Protein AF-W7WF99-F1 (afdb_monomer_lite)

Radius of gyration: 17.86 Å; chains: 1; bounding box: 44×24×44 Å

Secondary structure (DSSP, 8-state):
-HHHHHHHHH-TTHHHHHHHHHHHHHHHHHSPPPP----S----S----TTS-------HHHHHHHHHHHHHH-

Structure (mmCIF, N/CA/C/O backbone):
data_AF-W7WF99-F1
#
_entry.id   AF-W7WF99-F1
#
loop_
_atom_site.group_PDB
_atom_site.id
_atom_site.type_symbol
_atom_site.label_atom_id
_atom_site.label_alt_id
_atom_site.label_comp_id
_atom_site.label_asym_id
_atom_site.label_entity_id
_atom_site.lab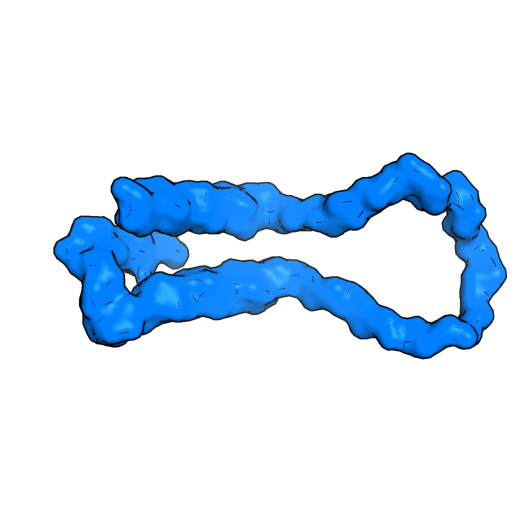el_seq_id
_atom_site.pdbx_PDB_ins_code
_atom_site.Cartn_x
_atom_site.Cartn_y
_atom_site.Cartn_z
_atom_site.occupancy
_atom_site.B_iso_or_equiv
_atom_site.auth_seq_id
_atom_site.auth_comp_id
_atom_site.auth_asym_id
_atom_site.auth_atom_id
_atom_site.pdbx_PDB_model_num
ATOM 1 N N . MET A 1 1 ? 2.857 -8.465 -0.277 1.00 80.81 1 MET A N 1
ATOM 2 C CA . MET A 1 1 ? 2.489 -7.052 -0.536 1.00 80.81 1 MET A CA 1
ATOM 3 C C . MET A 1 1 ? 1.030 -6.810 -0.201 1.00 80.81 1 MET A C 1
ATOM 5 O O . MET A 1 1 ? 0.769 -5.929 0.605 1.00 80.81 1 MET A O 1
ATO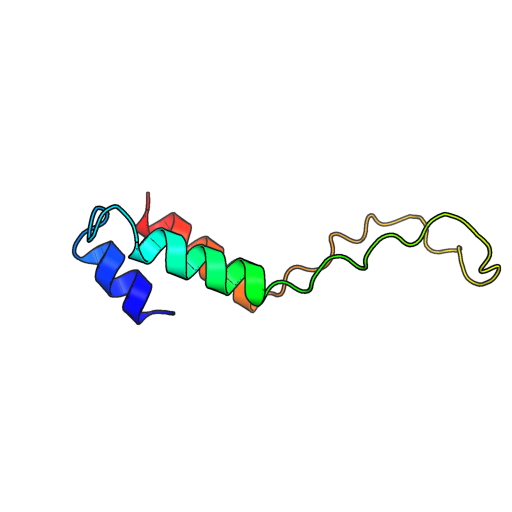M 9 N N . ASP A 1 2 ? 0.096 -7.597 -0.737 1.00 83.56 2 ASP A N 1
ATOM 10 C CA . ASP A 1 2 ? -1.333 -7.414 -0.447 1.00 83.56 2 ASP A CA 1
ATOM 11 C C . ASP A 1 2 ? -1.703 -7.679 1.030 1.00 83.56 2 ASP A C 1
ATOM 13 O O . ASP A 1 2 ? -2.513 -6.940 1.569 1.00 83.56 2 ASP A O 1
ATOM 17 N N . GLU A 1 3 ? -1.023 -8.589 1.741 1.00 84.75 3 GLU A N 1
ATOM 18 C CA . GLU A 1 3 ? -1.208 -8.773 3.201 1.00 84.75 3 GLU A CA 1
ATOM 19 C C . GLU A 1 3 ? -0.921 -7.496 4.018 1.00 84.75 3 GLU A C 1
ATOM 21 O O . GLU A 1 3 ? -1.616 -7.190 4.983 1.00 84.75 3 GLU A O 1
ATOM 26 N N . LEU A 1 4 ? 0.084 -6.704 3.622 1.00 86.56 4 LEU A N 1
ATOM 27 C CA . LEU A 1 4 ? 0.388 -5.428 4.283 1.00 86.56 4 LEU A CA 1
ATOM 28 C C . LEU A 1 4 ? -0.697 -4.385 4.001 1.00 86.56 4 LEU A C 1
ATOM 30 O O . LEU A 1 4 ? -1.006 -3.576 4.874 1.00 86.56 4 LEU A O 1
ATOM 34 N N . LEU A 1 5 ? -1.280 -4.410 2.796 1.00 88.12 5 LEU A N 1
ATOM 35 C CA . LEU A 1 5 ? -2.427 -3.570 2.455 1.00 88.12 5 LEU A CA 1
ATOM 36 C C . LEU A 1 5 ? -3.667 -3.993 3.242 1.00 88.12 5 LEU A C 1
ATOM 38 O O . LEU A 1 5 ? -4.387 -3.124 3.710 1.00 88.12 5 LEU A O 1
ATOM 42 N N . GLU A 1 6 ? -3.890 -5.289 3.454 1.00 89.00 6 GLU A N 1
ATOM 43 C CA . GLU A 1 6 ? -4.994 -5.788 4.279 1.00 89.00 6 GLU A CA 1
ATOM 44 C C . GLU A 1 6 ? -4.860 -5.333 5.740 1.00 89.00 6 GLU A C 1
ATOM 46 O O . GLU A 1 6 ? -5.828 -4.847 6.328 1.00 89.00 6 GLU A O 1
ATOM 51 N N . ILE A 1 7 ? -3.648 -5.389 6.307 1.00 88.75 7 ILE A N 1
ATOM 52 C CA . ILE A 1 7 ? -3.367 -4.838 7.642 1.00 88.75 7 ILE A CA 1
ATOM 53 C C . ILE A 1 7 ? -3.684 -3.336 7.678 1.00 88.75 7 ILE A C 1
ATOM 55 O O . ILE A 1 7 ? -4.376 -2.885 8.588 1.00 88.75 7 ILE A O 1
ATOM 59 N N . LEU A 1 8 ? -3.241 -2.575 6.670 1.00 86.38 8 LEU A N 1
ATOM 60 C CA . LEU A 1 8 ? -3.521 -1.139 6.549 1.00 86.38 8 LEU A CA 1
ATOM 61 C C . LEU A 1 8 ? -5.016 -0.831 6.371 1.00 86.38 8 LEU A C 1
ATOM 63 O O . LEU A 1 8 ? -5.494 0.171 6.893 1.00 86.38 8 LEU A O 1
ATOM 67 N N . MET A 1 9 ? -5.761 -1.676 5.657 1.00 89.31 9 MET A N 1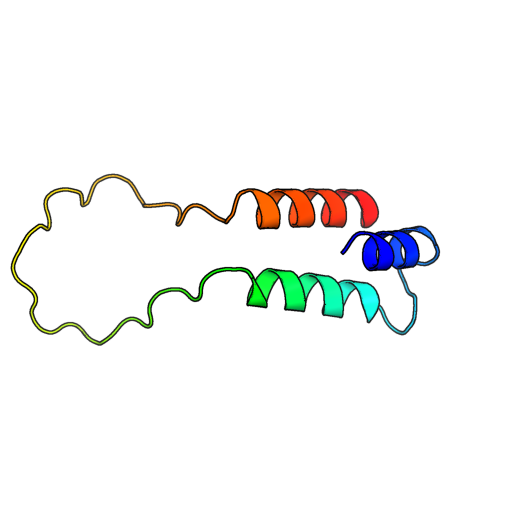
ATOM 68 C CA . MET A 1 9 ? -7.213 -1.547 5.496 1.00 89.31 9 MET A CA 1
ATOM 69 C C . MET A 1 9 ? -7.964 -1.845 6.796 1.00 89.31 9 MET A C 1
ATOM 71 O O . MET A 1 9 ? -9.029 -1.275 7.026 1.00 89.31 9 MET A O 1
ATOM 75 N N . ARG A 1 10 ? -7.425 -2.727 7.642 1.00 87.81 10 ARG A N 1
ATOM 76 C CA . ARG A 1 10 ? -8.017 -3.073 8.936 1.00 87.81 10 ARG A CA 1
ATOM 77 C C . ARG A 1 10 ? -7.734 -2.023 10.005 1.00 87.81 10 ARG A C 1
ATOM 79 O O . ARG A 1 10 ? -8.625 -1.702 10.784 1.00 87.81 10 ARG A O 1
ATOM 86 N N . ASP A 1 11 ? -6.510 -1.510 10.042 1.00 86.88 11 ASP A N 1
ATOM 87 C CA . ASP A 1 11 ? -6.090 -0.451 10.954 1.00 86.88 11 ASP A CA 1
ATOM 88 C C . ASP A 1 11 ? -4.897 0.317 10.357 1.00 86.88 11 ASP A C 1
ATOM 90 O O . ASP A 1 11 ? -3.760 -0.164 10.330 1.00 86.88 11 ASP A O 1
ATOM 94 N N . LYS A 1 12 ? -5.155 1.550 9.891 1.00 80.75 12 LYS A N 1
ATOM 95 C CA . LYS A 1 12 ? -4.129 2.411 9.277 1.00 80.75 12 LYS A CA 1
ATOM 96 C C . LYS A 1 12 ? -3.017 2.797 10.267 1.00 80.75 12 LYS A C 1
ATOM 98 O O . LYS A 1 12 ? -1.901 3.076 9.828 1.00 80.75 12 LYS A O 1
ATOM 103 N N . ALA A 1 13 ? -3.299 2.806 11.573 1.00 84.94 13 ALA A N 1
ATOM 104 C CA . ALA A 1 13 ? -2.359 3.179 12.632 1.00 84.94 13 ALA A CA 1
ATOM 105 C C . ALA A 1 13 ? -1.690 1.964 13.299 1.00 84.94 13 ALA A C 1
ATOM 107 O O . ALA A 1 13 ? -0.917 2.128 14.248 1.00 84.94 13 ALA A O 1
ATOM 108 N N . TRP A 1 14 ? -1.939 0.752 12.792 1.00 86.06 14 TRP A N 1
ATOM 109 C CA . TRP A 1 14 ? -1.453 -0.481 13.396 1.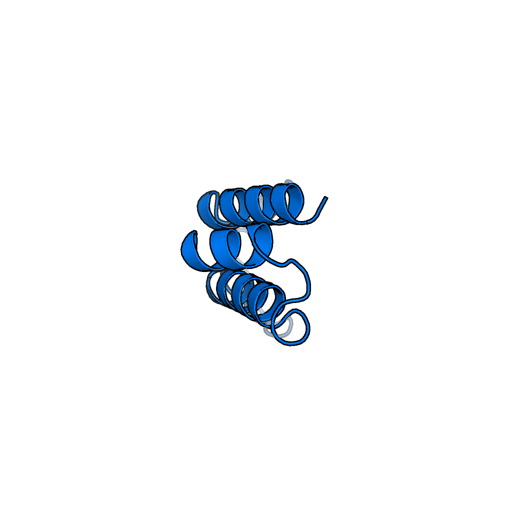00 86.06 14 TRP A CA 1
ATOM 110 C C . TRP A 1 14 ? 0.063 -0.461 13.636 1.00 86.06 14 TRP A C 1
ATOM 112 O O . TRP A 1 14 ? 0.863 -0.236 12.718 1.00 86.06 14 TRP A O 1
ATOM 122 N N . SER A 1 15 ? 0.455 -0.753 14.881 1.00 84.12 15 SER A N 1
ATOM 123 C CA . SER A 1 15 ? 1.852 -0.820 15.324 1.00 84.12 15 SER A CA 1
ATOM 124 C C . SER A 1 15 ? 2.668 0.428 14.936 1.00 84.12 15 SER A C 1
ATOM 126 O O . SER A 1 15 ? 3.771 0.281 14.413 1.00 84.12 15 SER A O 1
ATOM 128 N N . ASP A 1 16 ? 2.142 1.640 15.142 1.00 86.25 16 ASP A N 1
ATOM 129 C CA . ASP A 1 16 ? 2.825 2.912 14.829 1.00 86.25 16 ASP A CA 1
ATOM 130 C C . ASP A 1 16 ? 3.184 3.064 13.338 1.00 86.25 16 ASP A C 1
ATOM 132 O O . ASP A 1 16 ? 4.308 3.429 12.953 1.00 86.25 16 ASP A O 1
ATOM 136 N N . GLU A 1 17 ? 2.220 2.725 12.476 1.00 86.56 17 GLU A N 1
ATOM 137 C CA . GLU A 1 17 ? 2.347 2.726 11.011 1.00 86.56 17 GLU A CA 1
ATOM 138 C C . GLU A 1 17 ? 3.449 1.784 10.485 1.00 86.56 17 GLU A C 1
ATOM 140 O O . GLU A 1 17 ? 3.966 1.954 9.373 1.00 86.56 17 GLU A O 1
ATOM 145 N N . ARG A 1 18 ? 3.847 0.768 11.260 1.00 87.75 18 ARG A N 1
ATOM 146 C CA . ARG A 1 18 ? 4.934 -0.148 10.876 1.00 87.75 18 ARG A CA 1
ATOM 147 C C . ARG A 1 18 ? 4.635 -0.893 9.576 1.00 87.75 18 ARG A C 1
ATOM 149 O O . ARG A 1 18 ? 5.550 -1.093 8.784 1.00 87.75 18 ARG A O 1
ATOM 156 N N . ALA A 1 19 ? 3.370 -1.231 9.311 1.00 87.12 19 ALA A N 1
ATOM 157 C CA . ALA A 1 19 ? 2.950 -1.847 8.047 1.00 87.12 19 ALA A CA 1
ATOM 158 C C . ALA A 1 19 ? 3.190 -0.923 6.839 1.00 87.12 19 ALA A C 1
ATOM 160 O O . ALA A 1 19 ? 3.736 -1.361 5.825 1.00 87.12 19 ALA A O 1
ATOM 161 N N . ARG A 1 20 ? 2.871 0.373 6.973 1.00 86.88 20 ARG A N 1
ATOM 162 C CA . ARG A 1 20 ? 3.143 1.391 5.947 1.00 86.88 20 ARG A CA 1
ATOM 163 C C . ARG A 1 20 ? 4.639 1.512 5.680 1.00 86.88 20 ARG A C 1
ATOM 165 O O . ARG A 1 20 ? 5.063 1.469 4.528 1.00 86.88 20 ARG A O 1
ATOM 172 N N . LYS A 1 21 ? 5.433 1.642 6.746 1.00 88.19 21 LYS A N 1
ATOM 173 C CA . LYS A 1 21 ? 6.894 1.791 6.665 1.00 88.19 21 LYS A CA 1
ATOM 174 C C . LYS A 1 21 ? 7.541 0.578 5.997 1.00 88.19 21 LYS A C 1
ATOM 176 O O . LYS A 1 21 ? 8.367 0.750 5.108 1.00 88.19 21 LYS A O 1
ATOM 181 N N . LEU A 1 22 ? 7.117 -0.634 6.363 1.00 89.44 22 LEU A N 1
ATOM 182 C CA . LEU A 1 22 ? 7.616 -1.870 5.760 1.00 89.44 22 LEU A CA 1
ATOM 183 C C . LEU A 1 22 ? 7.264 -1.956 4.269 1.00 89.44 22 LEU A C 1
ATOM 185 O O . LEU A 1 22 ? 8.115 -2.294 3.453 1.00 89.44 22 LEU A O 1
ATOM 189 N N . TYR A 1 23 ? 6.027 -1.611 3.901 1.00 89.19 23 TYR A N 1
ATOM 190 C CA . TYR A 1 23 ? 5.581 -1.629 2.509 1.00 89.19 23 TYR A CA 1
ATOM 191 C C . TYR A 1 23 ? 6.384 -0.653 1.639 1.00 89.19 23 TYR A C 1
ATOM 193 O O . TYR A 1 23 ? 6.832 -1.021 0.554 1.00 89.19 23 TYR A O 1
ATOM 201 N N . VAL A 1 24 ? 6.617 0.572 2.123 1.00 88.38 24 VAL A N 1
ATOM 202 C CA . VAL A 1 24 ? 7.446 1.569 1.426 1.00 88.38 24 VAL A CA 1
ATOM 203 C C . VAL A 1 24 ? 8.896 1.098 1.314 1.00 88.38 24 VAL A C 1
ATOM 205 O O . VAL A 1 24 ? 9.446 1.140 0.218 1.00 88.38 24 VAL A O 1
ATOM 208 N N . ALA A 1 25 ? 9.482 0.563 2.389 1.00 87.69 25 ALA A N 1
ATOM 209 C CA . ALA A 1 25 ? 10.851 0.044 2.371 1.00 87.69 25 ALA A CA 1
ATOM 210 C C . ALA A 1 25 ? 11.037 -1.098 1.354 1.00 87.69 25 ALA A C 1
ATOM 212 O O . ALA A 1 25 ? 12.051 -1.155 0.661 1.00 87.69 25 ALA A O 1
ATOM 213 N N . ILE A 1 26 ? 10.046 -1.986 1.210 1.00 86.44 26 ILE A N 1
ATOM 214 C CA . ILE A 1 26 ? 10.071 -3.045 0.190 1.00 86.44 26 ILE A CA 1
ATOM 215 C C . ILE A 1 26 ? 10.001 -2.443 -1.219 1.00 86.44 26 ILE A C 1
ATOM 217 O O . ILE A 1 26 ? 10.724 -2.887 -2.106 1.00 86.44 26 ILE A O 1
ATOM 221 N N . LEU A 1 27 ? 9.166 -1.424 -1.444 1.00 85.69 27 LEU A N 1
ATOM 222 C CA . LEU A 1 27 ? 9.090 -0.752 -2.746 1.00 85.69 27 LEU A CA 1
ATOM 223 C C . LEU A 1 27 ? 10.380 -0.017 -3.108 1.00 85.69 27 LEU A C 1
ATOM 225 O O . LEU A 1 27 ? 10.774 -0.024 -4.271 1.00 85.69 27 LEU A O 1
ATOM 229 N N . GLU A 1 28 ? 11.034 0.604 -2.132 1.00 83.12 28 GLU A N 1
ATOM 230 C CA . GLU A 1 28 ? 12.338 1.242 -2.314 1.00 83.12 28 GLU A CA 1
ATOM 231 C C . GLU A 1 28 ? 13.423 0.209 -2.622 1.00 83.12 28 GLU A C 1
ATOM 233 O O . GLU A 1 28 ? 14.222 0.422 -3.530 1.00 83.12 28 GLU A O 1
ATOM 238 N N . LEU A 1 29 ? 13.404 -0.943 -1.945 1.00 83.12 29 LEU A N 1
ATOM 239 C CA . LEU A 1 29 ? 14.331 -2.043 -2.210 1.00 83.12 29 LEU A CA 1
ATOM 240 C C . LEU A 1 29 ? 14.139 -2.654 -3.608 1.00 83.12 29 LEU A C 1
ATOM 242 O O . LEU A 1 29 ? 15.115 -3.013 -4.263 1.00 83.12 29 LEU A O 1
ATOM 246 N N . LEU A 1 30 ? 12.888 -2.782 -4.060 1.00 80.81 30 LEU A N 1
ATOM 247 C CA . LEU A 1 30 ? 12.553 -3.268 -5.402 1.00 80.81 30 LEU A CA 1
ATOM 248 C C . LEU A 1 30 ? 12.848 -2.225 -6.486 1.00 80.81 30 LEU A C 1
ATOM 250 O O . LEU A 1 30 ? 13.102 -2.585 -7.636 1.00 80.81 30 LEU A O 1
ATOM 254 N N . SER A 1 31 ? 12.829 -0.935 -6.144 1.00 74.06 31 SER A N 1
ATOM 255 C CA . SER A 1 31 ? 13.218 0.113 -7.078 1.00 74.06 31 SER A CA 1
ATOM 256 C C . SER A 1 31 ? 14.722 0.039 -7.339 1.00 74.06 31 SER A C 1
ATOM 258 O O . SER A 1 31 ? 15.538 0.094 -6.421 1.00 74.06 31 SER A O 1
ATOM 260 N N . LYS A 1 32 ? 15.100 -0.138 -8.611 1.00 62.66 32 LYS A N 1
ATOM 261 C CA . LYS A 1 32 ? 16.504 -0.276 -9.011 1.00 62.66 32 LYS A CA 1
ATOM 262 C C . LYS A 1 32 ? 17.296 0.927 -8.482 1.00 62.66 32 LYS A C 1
ATOM 264 O O . LYS A 1 32 ? 16.888 2.058 -8.760 1.00 62.66 32 LYS A O 1
ATOM 269 N N . PRO A 1 33 ? 18.406 0.717 -7.747 1.00 58.47 33 PRO A N 1
ATOM 270 C CA . PRO A 1 33 ? 19.186 1.828 -7.229 1.00 58.47 33 PRO A CA 1
ATOM 271 C C . PRO A 1 33 ? 19.605 2.717 -8.405 1.00 58.47 33 PRO A C 1
ATOM 273 O O . PRO A 1 33 ? 20.052 2.179 -9.429 1.00 58.47 33 PRO A O 1
ATOM 276 N N . PRO A 1 34 ? 19.454 4.053 -8.304 1.00 55.25 34 PRO A N 1
ATOM 277 C CA . PRO A 1 34 ? 20.013 4.936 -9.313 1.00 55.25 34 PRO A CA 1
ATOM 278 C C . PRO A 1 34 ? 21.501 4.586 -9.430 1.00 55.25 34 PRO A C 1
ATOM 280 O O . PRO A 1 34 ? 22.153 4.406 -8.393 1.00 55.25 34 PRO A O 1
ATOM 283 N N . PRO A 1 35 ? 22.039 4.405 -10.653 1.00 51.16 35 PRO A N 1
ATOM 284 C CA . PRO A 1 35 ? 23.449 4.102 -10.813 1.00 51.16 35 PRO A CA 1
ATOM 285 C C . PRO A 1 35 ? 24.222 5.166 -10.045 1.00 51.16 35 PRO A C 1
ATOM 287 O O . PRO A 1 35 ? 24.041 6.362 -10.278 1.00 51.16 35 PRO A O 1
ATOM 290 N N . LYS A 1 36 ? 25.009 4.713 -9.064 1.00 43.03 36 LYS A N 1
ATOM 291 C CA . LYS A 1 36 ? 25.892 5.558 -8.267 1.00 43.03 36 LYS A CA 1
ATOM 292 C C . LYS A 1 36 ? 26.662 6.412 -9.263 1.00 43.03 36 LYS A C 1
ATOM 294 O O . LYS A 1 36 ? 27.425 5.862 -10.053 1.00 43.03 36 LYS A O 1
ATOM 299 N N . VAL A 1 37 ? 26.392 7.716 -9.274 1.00 47.00 37 VAL A N 1
ATOM 300 C CA . VAL A 1 37 ? 27.125 8.686 -10.085 1.00 47.00 37 VAL A CA 1
ATOM 301 C C . VAL A 1 37 ? 28.590 8.581 -9.683 1.00 47.00 37 VAL A C 1
ATOM 303 O O . VAL A 1 37 ? 29.023 9.121 -8.668 1.00 47.00 37 VAL A O 1
ATOM 306 N N . ALA A 1 38 ? 29.338 7.782 -10.437 1.00 38.88 38 ALA A N 1
ATOM 307 C CA . ALA A 1 38 ? 30.776 7.858 -10.445 1.00 38.88 38 ALA A CA 1
ATOM 308 C C . ALA A 1 38 ? 31.127 9.226 -11.038 1.00 38.88 38 ALA A C 1
ATOM 310 O O . ALA A 1 38 ? 30.544 9.651 -12.036 1.00 38.88 38 ALA A O 1
ATOM 311 N N . SER A 1 39 ? 32.026 9.915 -10.344 1.00 39.69 39 SER A N 1
ATOM 312 C CA . SER A 1 39 ? 32.606 11.210 -10.696 1.00 39.69 39 SER A CA 1
ATOM 313 C C . SER A 1 39 ? 32.965 11.327 -12.191 1.00 39.69 39 SER A C 1
ATOM 315 O O . SER A 1 39 ? 33.269 10.315 -12.827 1.00 39.69 39 SER A O 1
ATOM 317 N N . PRO A 1 40 ? 32.971 12.547 -12.761 1.00 46.69 40 PRO A N 1
ATOM 318 C CA . PRO A 1 40 ? 33.067 12.774 -14.193 1.00 46.69 40 PRO A CA 1
ATOM 319 C C . PRO A 1 40 ? 34.504 12.547 -14.669 1.00 46.69 40 PRO A C 1
ATOM 321 O O . PRO A 1 40 ? 35.340 13.442 -14.605 1.00 46.69 40 PRO A O 1
ATOM 324 N N . ALA A 1 41 ? 34.792 11.350 -15.161 1.00 44.44 41 ALA A N 1
ATOM 325 C CA . ALA A 1 41 ? 35.980 11.097 -15.958 1.00 44.44 41 ALA A CA 1
ATOM 326 C C . ALA A 1 41 ? 35.659 10.029 -17.007 1.00 44.44 41 ALA A C 1
ATOM 328 O O . ALA A 1 41 ? 35.520 8.849 -16.709 1.00 44.44 41 ALA A O 1
ATOM 329 N N . GLU A 1 42 ? 35.518 10.515 -18.238 1.00 47.88 42 GLU A N 1
ATOM 330 C CA . GLU A 1 42 ? 35.889 9.809 -19.462 1.00 47.88 42 GLU A CA 1
ATOM 331 C C . GLU A 1 42 ? 35.190 8.474 -19.758 1.00 47.88 42 GLU A C 1
ATOM 333 O O . GLU A 1 42 ? 35.723 7.387 -19.568 1.00 47.88 42 GLU A O 1
ATOM 338 N N . ALA A 1 43 ? 34.049 8.579 -20.440 1.00 36.94 43 ALA A N 1
ATOM 339 C CA . ALA A 1 43 ? 33.711 7.636 -21.501 1.00 36.94 43 ALA A CA 1
ATOM 340 C C . ALA A 1 43 ? 33.156 8.419 -22.698 1.00 36.94 43 ALA A C 1
ATOM 342 O O . ALA A 1 43 ? 31.965 8.712 -22.800 1.00 36.94 43 ALA A O 1
ATOM 343 N N . LYS A 1 44 ? 34.067 8.808 -23.599 1.00 47.19 44 LYS A N 1
ATOM 344 C CA . LYS A 1 44 ? 33.734 9.183 -24.974 1.00 47.19 44 LYS A CA 1
ATOM 345 C C . LYS A 1 44 ? 33.065 7.985 -25.648 1.00 47.19 44 LYS A C 1
ATOM 347 O O . LYS A 1 44 ? 33.677 6.928 -25.757 1.00 47.19 44 LYS A O 1
ATOM 352 N N . GLY A 1 45 ? 31.854 8.195 -26.151 1.00 42.44 45 GLY A N 1
ATOM 353 C CA . GLY A 1 45 ? 31.177 7.268 -27.052 1.00 42.44 45 GLY A CA 1
ATOM 354 C C . GLY A 1 45 ? 29.693 7.155 -26.739 1.00 42.44 45 GLY A C 1
ATOM 355 O O . GLY A 1 45 ? 29.315 6.479 -25.789 1.00 42.44 45 GLY A O 1
ATOM 356 N N . THR A 1 46 ? 28.855 7.727 -27.607 1.00 37.22 46 THR A N 1
ATOM 357 C CA . THR A 1 46 ? 27.386 7.529 -27.660 1.00 37.22 46 THR A CA 1
ATOM 358 C C . THR A 1 46 ? 26.520 8.466 -26.803 1.00 37.22 46 THR A C 1
ATOM 360 O O . THR A 1 46 ? 25.452 8.088 -26.329 1.00 37.22 46 THR A O 1
ATOM 363 N N . LEU A 1 47 ? 26.926 9.731 -26.661 1.00 47.25 47 LEU A N 1
ATOM 364 C CA . LEU A 1 47 ? 26.056 10.817 -26.188 1.00 47.25 47 LEU A CA 1
ATOM 365 C C . LEU A 1 47 ? 25.354 11.502 -27.373 1.00 47.25 47 LEU A C 1
ATOM 367 O O . LEU A 1 47 ? 25.630 12.651 -27.670 1.00 47.25 47 LEU A O 1
ATOM 371 N N . GLU A 1 48 ? 24.450 10.794 -28.050 1.00 46.12 48 GLU A N 1
ATOM 372 C CA . GLU A 1 48 ? 23.519 11.381 -29.038 1.00 46.12 48 GLU A CA 1
ATOM 373 C C . GLU A 1 48 ? 22.069 10.943 -28.744 1.00 46.12 48 GLU A C 1
ATOM 375 O O . GLU A 1 48 ? 21.260 10.764 -29.643 1.00 46.12 48 GLU A O 1
ATOM 380 N N . ILE A 1 49 ? 21.717 10.750 -27.464 1.00 47.59 49 ILE A N 1
ATOM 381 C CA . ILE A 1 49 ? 20.313 10.759 -26.995 1.00 47.59 49 ILE A CA 1
ATOM 382 C C . ILE A 1 49 ? 20.240 11.508 -25.650 1.00 47.59 49 ILE A C 1
ATOM 384 O O . ILE A 1 49 ? 19.659 11.061 -24.666 1.00 47.59 49 ILE A O 1
ATOM 388 N N . ALA A 1 50 ? 20.860 12.685 -25.586 1.00 49.59 50 ALA A N 1
ATOM 389 C CA . ALA A 1 50 ? 20.612 13.667 -24.533 1.00 49.59 50 ALA A CA 1
ATOM 390 C C . ALA A 1 50 ? 19.411 14.540 -24.950 1.00 49.59 50 ALA A C 1
ATOM 392 O O . ALA A 1 50 ? 19.574 15.684 -25.354 1.00 49.59 50 ALA A O 1
ATOM 393 N N . GLY A 1 51 ? 18.199 13.973 -24.945 1.00 41.53 51 GLY A N 1
ATOM 394 C CA . GLY A 1 51 ? 17.005 14.692 -25.431 1.00 41.53 51 GLY A CA 1
ATOM 395 C C . GLY A 1 51 ? 15.652 14.208 -24.910 1.00 41.53 51 GLY A C 1
ATOM 396 O O . GLY A 1 51 ? 14.649 14.907 -25.034 1.00 41.53 51 GLY A O 1
ATOM 397 N N . LYS A 1 52 ? 15.595 13.049 -24.256 1.00 37.19 52 LYS A N 1
ATOM 398 C CA . LYS A 1 52 ? 14.463 12.679 -23.412 1.00 37.19 52 LYS A CA 1
ATOM 399 C C . LYS A 1 52 ? 15.061 12.480 -22.041 1.00 37.19 52 LYS A C 1
ATOM 401 O O . LYS A 1 52 ? 15.918 11.617 -21.888 1.00 37.19 52 LYS A O 1
ATOM 406 N N . ALA A 1 53 ? 14.647 13.284 -21.066 1.00 41.50 53 ALA A N 1
ATOM 407 C CA . ALA A 1 53 ? 14.765 12.876 -19.681 1.00 41.50 53 ALA A CA 1
ATOM 408 C C . ALA A 1 53 ? 14.254 11.436 -19.638 1.00 41.50 53 ALA A C 1
ATOM 410 O O . ALA A 1 53 ? 13.059 11.198 -19.829 1.00 41.50 53 ALA A O 1
ATOM 411 N N . ALA A 1 54 ? 15.165 10.474 -19.512 1.00 41.25 54 ALA A N 1
ATOM 412 C CA . ALA A 1 54 ? 14.793 9.147 -19.109 1.00 41.25 54 ALA A CA 1
ATOM 413 C C . ALA A 1 54 ? 14.269 9.374 -17.696 1.00 41.25 54 ALA A C 1
ATOM 415 O O . ALA A 1 54 ? 15.025 9.372 -16.728 1.00 41.25 54 ALA A O 1
ATOM 416 N N . ALA A 1 55 ? 12.969 9.669 -17.593 1.00 45.31 55 ALA A N 1
ATOM 417 C CA . ALA A 1 55 ? 12.180 9.179 -16.494 1.00 45.31 55 ALA A CA 1
ATOM 418 C C . ALA A 1 55 ? 12.598 7.719 -16.423 1.00 45.31 55 ALA A C 1
ATOM 420 O O . ALA A 1 55 ? 12.244 6.937 -17.305 1.00 45.31 55 ALA A O 1
ATOM 421 N N . VAL A 1 56 ? 13.527 7.429 -15.508 1.00 51.91 56 VAL A N 1
ATOM 422 C CA . VAL A 1 56 ? 13.963 6.082 -15.186 1.00 51.91 56 VAL A CA 1
ATOM 423 C C . VAL A 1 56 ? 12.653 5.351 -15.033 1.00 51.91 56 VAL A C 1
ATOM 425 O O . VAL A 1 56 ? 11.893 5.705 -14.133 1.00 51.91 56 VAL A O 1
ATOM 428 N N . ALA A 1 57 ? 12.313 4.507 -16.011 1.00 52.66 57 ALA A N 1
ATOM 429 C CA . ALA A 1 57 ? 11.007 3.885 -16.063 1.00 52.66 57 ALA A CA 1
ATOM 430 C C . ALA A 1 57 ? 10.874 3.156 -14.731 1.00 52.66 57 ALA A C 1
ATOM 432 O O . ALA A 1 57 ? 11.601 2.188 -14.493 1.00 52.66 57 ALA A O 1
ATOM 433 N N . SER A 1 58 ? 10.069 3.710 -13.815 1.00 58.75 58 SER A N 1
ATOM 434 C CA . SER A 1 58 ? 9.796 3.020 -12.566 1.00 58.75 58 SER A CA 1
ATOM 435 C C . SER A 1 58 ? 9.188 1.699 -12.976 1.00 58.75 58 SER A C 1
ATOM 437 O O . SER A 1 58 ? 8.424 1.627 -13.94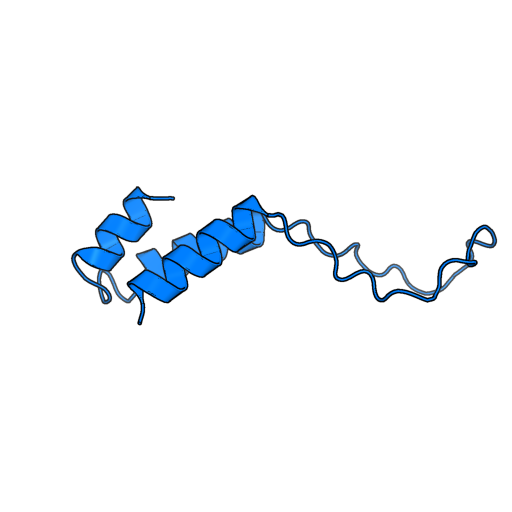3 1.00 58.75 58 SER A O 1
ATOM 439 N N . ASP A 1 59 ? 9.620 0.644 -12.297 1.00 74.06 59 ASP A N 1
ATOM 440 C CA . ASP A 1 59 ? 9.087 -0.676 -12.552 1.00 74.06 59 ASP A CA 1
ATOM 441 C C . ASP A 1 59 ? 7.547 -0.574 -12.488 1.00 74.06 59 ASP A C 1
ATOM 443 O O . ASP A 1 59 ? 7.013 -0.144 -11.455 1.00 74.06 59 ASP A O 1
ATOM 447 N N . PRO A 1 60 ? 6.821 -0.901 -13.578 1.00 78.94 60 PRO A N 1
ATOM 448 C CA . PRO A 1 60 ? 5.369 -0.743 -13.635 1.00 78.94 60 PRO A CA 1
ATOM 449 C C . PRO A 1 60 ? 4.661 -1.507 -12.509 1.00 78.94 60 PRO A C 1
ATOM 451 O O . PRO A 1 60 ? 3.565 -1.128 -12.087 1.00 78.94 60 PRO A O 1
ATOM 454 N N . VAL A 1 61 ? 5.300 -2.551 -11.976 1.00 82.81 61 VAL A N 1
ATOM 455 C CA . VAL A 1 61 ? 4.827 -3.308 -10.818 1.00 82.81 61 VAL A CA 1
ATOM 456 C C . VAL A 1 61 ? 4.934 -2.474 -9.537 1.00 82.81 61 VAL A C 1
ATOM 458 O O . VAL A 1 61 ? 3.967 -2.385 -8.778 1.00 82.81 61 VAL A O 1
ATOM 461 N N . VAL A 1 62 ? 6.071 -1.809 -9.310 1.00 84.06 62 VAL A N 1
ATOM 462 C CA . VAL A 1 62 ? 6.299 -0.927 -8.149 1.00 84.06 62 VAL A CA 1
ATOM 463 C C . VAL A 1 62 ? 5.317 0.243 -8.163 1.00 84.06 62 VAL A C 1
ATOM 465 O O . VAL A 1 62 ? 4.723 0.564 -7.131 1.00 84.06 62 VAL A O 1
ATOM 468 N N . ASP A 1 63 ? 5.066 0.835 -9.329 1.00 85.00 63 ASP A N 1
ATOM 469 C CA . ASP A 1 63 ? 4.106 1.934 -9.464 1.00 85.00 63 ASP A CA 1
ATOM 470 C C . ASP A 1 63 ? 2.656 1.490 -9.231 1.00 85.00 63 ASP A C 1
ATOM 472 O O . ASP A 1 63 ? 1.876 2.214 -8.603 1.00 85.00 63 ASP A O 1
ATOM 476 N N . GLY A 1 64 ? 2.294 0.274 -9.650 1.00 88.81 64 GLY A N 1
ATOM 477 C CA . GLY A 1 64 ? 1.004 -0.331 -9.313 1.00 88.81 64 GLY A CA 1
ATOM 478 C C . GLY A 1 64 ? 0.809 -0.466 -7.800 1.00 88.81 64 GLY A C 1
ATOM 479 O O . GLY A 1 64 ? -0.235 -0.086 -7.262 1.00 88.81 64 GLY A O 1
ATOM 480 N N . TYR A 1 65 ? 1.838 -0.933 -7.093 1.00 89.69 65 TYR A N 1
ATOM 481 C CA . TYR A 1 65 ? 1.815 -1.062 -5.637 1.00 89.69 65 TYR A CA 1
ATOM 482 C C . TYR A 1 65 ? 1.822 0.287 -4.908 1.00 89.69 65 TYR A C 1
ATOM 484 O O . TYR A 1 65 ? 1.138 0.416 -3.889 1.00 89.69 65 TYR A O 1
ATOM 492 N N . ARG A 1 66 ? 2.521 1.305 -5.425 1.00 86.62 66 ARG A N 1
ATOM 493 C CA . ARG A 1 66 ? 2.451 2.681 -4.900 1.00 86.62 66 ARG A CA 1
ATOM 494 C C . ARG A 1 66 ? 1.041 3.249 -5.016 1.00 86.62 66 ARG A C 1
ATOM 496 O O . ARG A 1 66 ? 0.520 3.776 -4.038 1.00 86.62 66 ARG A O 1
ATOM 503 N N . ARG A 1 67 ? 0.393 3.080 -6.174 1.00 90.12 67 ARG A N 1
ATOM 504 C CA . ARG A 1 67 ? -0.986 3.542 -6.394 1.00 90.12 67 ARG A CA 1
ATOM 505 C C . ARG A 1 67 ? -1.970 2.861 -5.441 1.00 90.12 67 ARG A C 1
ATOM 507 O O . ARG A 1 67 ? -2.789 3.548 -4.838 1.00 90.12 67 ARG A O 1
ATOM 514 N N . LYS A 1 68 ? -1.864 1.538 -5.265 1.00 87.94 68 LYS A N 1
ATOM 515 C CA . LYS A 1 68 ? -2.680 0.785 -4.294 1.00 87.94 68 LYS A CA 1
ATOM 516 C C . LYS A 1 68 ? -2.492 1.307 -2.867 1.00 87.94 68 LYS A C 1
ATOM 518 O O . LYS A 1 68 ? -3.477 1.530 -2.174 1.00 87.94 68 LYS A O 1
ATOM 523 N N . LEU A 1 69 ? -1.248 1.554 -2.451 1.00 87.88 69 LEU A N 1
ATOM 524 C CA . LEU A 1 69 ? -0.951 2.113 -1.132 1.00 87.88 69 LEU A CA 1
ATOM 525 C C . LEU A 1 69 ? -1.585 3.494 -0.941 1.00 87.88 69 LEU A C 1
ATOM 527 O O . LEU A 1 69 ? -2.208 3.733 0.089 1.00 87.88 69 LEU A O 1
ATOM 531 N N . SER A 1 70 ? -1.463 4.389 -1.926 1.00 85.75 70 SER A N 1
ATOM 532 C CA . SER A 1 70 ? -2.122 5.698 -1.881 1.00 85.75 70 SER A CA 1
ATOM 533 C C . SER A 1 70 ? -3.636 5.557 -1.740 1.00 85.75 70 SER A C 1
ATOM 535 O O . SER A 1 70 ? -4.231 6.263 -0.939 1.00 85.75 70 SER A O 1
ATOM 537 N N . MET A 1 71 ? -4.250 4.611 -2.450 1.00 89.69 71 MET A N 1
ATOM 538 C CA . MET A 1 71 ? -5.695 4.381 -2.391 1.00 89.69 71 MET A CA 1
ATOM 539 C C . MET A 1 71 ? -6.168 3.828 -1.041 1.00 89.69 71 MET A C 1
ATOM 541 O O . MET A 1 71 ? -7.285 4.107 -0.634 1.00 89.69 71 MET A O 1
ATOM 545 N N . VAL A 1 72 ? -5.326 3.056 -0.348 1.00 85.94 72 VAL A N 1
ATOM 546 C CA . VAL A 1 72 ? -5.618 2.552 1.003 1.00 85.94 72 VAL A CA 1
ATOM 547 C C . VAL A 1 72 ? -5.371 3.618 2.071 1.00 85.94 72 VAL A C 1
ATOM 549 O O . VAL A 1 72 ? -5.981 3.559 3.132 1.00 85.94 72 VAL A O 1
ATOM 552 N N . LEU A 1 73 ? -4.476 4.581 1.836 1.00 79.44 73 LEU A N 1
ATOM 553 C CA . LEU A 1 73 ? -4.141 5.631 2.804 1.00 79.44 73 LEU A CA 1
ATOM 554 C C . LEU A 1 73 ? -5.081 6.840 2.743 1.00 79.44 73 LEU A C 1
ATOM 556 O O . LEU A 1 73 ? -5.408 7.368 3.808 1.00 79.44 73 LEU A O 1
ATOM 560 N N . PHE A 1 74 ? -5.521 7.235 1.547 1.00 75.44 74 PHE A N 1
ATOM 561 C CA . PHE A 1 74 ? -6.607 8.205 1.362 1.00 75.44 74 PHE A CA 1
ATOM 562 C C . PHE A 1 74 ? -7.979 7.597 1.700 1.00 75.44 74 PHE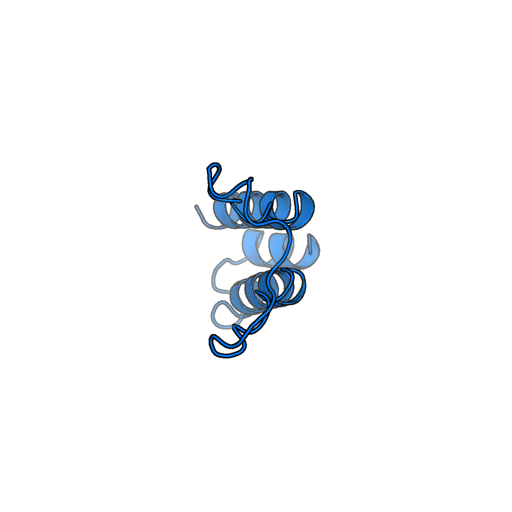 A C 1
ATOM 564 O O . PHE A 1 74 ? -8.925 8.391 1.866 1.00 75.44 74 PHE A O 1
#

Foldseek 3Di:
DVVLLVVCLVPVCPPNNVSVVVLVVVLVVVWDPDPDPDDDDDDPDDPPPPDDPPPVPGDVVSVVSVVSSVVSND

Sequence (74 aa):
MDELLEILMRDKAWSDERARKLYVAILELLSKPPPKVASPAEAKGTLEIAGKAAAVASDPVVDGYRRKLSMVLF

pLDDT: mean 71.22, std 19.31, range [36.94, 90.12]